Protein AF-A0A068TSL0-F1 (afdb_monomer_lite)

InterPro domains:
  IPR000649 Initiation factor 2B-related [PF01008] (2-56)
  IPR037171 NagB/RpiA transferase-like [SSF100950] (2-98)
  IPR042529 Initiation factor 2B-like, C-terminal [G3DSA:3.40.50.10470] (1-109)
  IPR051855 Eukaryotic initiation factor 2B subunit beta [PTHR45859] (2-55)

pLDDT: mean 72.91, std 17.52, range [32.81, 92.0]

Structure (mmCIF, N/CA/C/O backbone):
data_AF-A0A068TSL0-F1
#
_entry.id   AF-A0A068TSL0-F1
#
loop_
_atom_site.group_PDB
_atom_site.id
_atom_site.type_symbol
_atom_site.label_atom_id
_atom_site.label_alt_id
_atom_site.label_comp_id
_atom_site.label_asym_id
_atom_site.label_entity_id
_atom_site.label_seq_id
_atom_site.pdbx_PDB_ins_code
_atom_site.Cartn_x
_atom_site.Cartn_y
_atom_site.Cartn_z
_atom_site.occupancy
_atom_site.B_iso_or_equiv
_atom_site.auth_seq_id
_atom_site.auth_comp_id
_atom_site.auth_asym_id
_atom_site.auth_atom_id
_atom_site.pdbx_PDB_model_num
ATOM 1 N N . MET A 1 1 ? -16.543 2.462 11.039 1.00 78.94 1 MET A N 1
ATOM 2 C CA . MET A 1 1 ? -15.758 3.582 10.470 1.00 78.94 1 MET A CA 1
ATOM 3 C C . MET A 1 1 ? -14.625 3.004 9.628 1.00 78.94 1 MET A C 1
ATOM 5 O O . MET A 1 1 ? -14.250 1.866 9.883 1.00 78.94 1 MET A O 1
ATOM 9 N N . LYS A 1 2 ? -14.141 3.703 8.598 1.00 87.50 2 LYS A N 1
ATOM 10 C CA . LYS A 1 2 ? -13.015 3.255 7.759 1.00 87.50 2 LYS A CA 1
ATOM 11 C C . LYS A 1 2 ? -12.137 4.465 7.450 1.00 87.50 2 LYS A C 1
ATO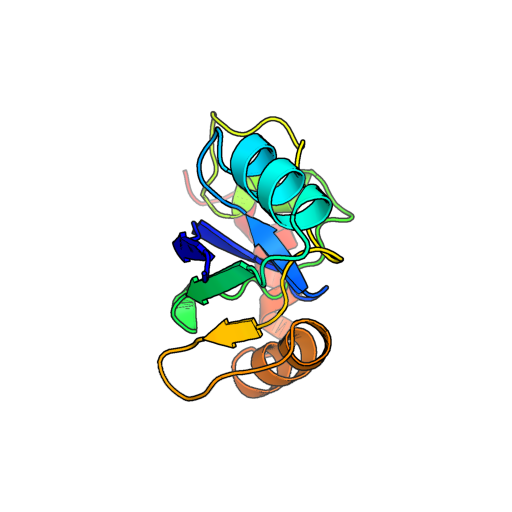M 13 O O . LYS A 1 2 ? -12.685 5.542 7.230 1.00 87.50 2 LYS A O 1
ATOM 18 N N . VAL A 1 3 ? -10.819 4.291 7.446 1.00 89.06 3 VAL A N 1
ATOM 19 C CA . VAL A 1 3 ? -9.865 5.354 7.096 1.00 89.06 3 VAL A CA 1
ATOM 20 C C . VAL A 1 3 ? -9.297 5.048 5.720 1.00 89.06 3 VAL A C 1
ATOM 22 O O . VAL A 1 3 ? -8.810 3.942 5.492 1.00 89.06 3 VAL A O 1
ATOM 25 N N . ILE A 1 4 ? -9.370 6.016 4.809 1.00 90.69 4 ILE A N 1
ATOM 26 C CA . ILE A 1 4 ? -8.829 5.899 3.454 1.00 90.69 4 ILE A CA 1
ATOM 27 C C . ILE A 1 4 ? -7.676 6.885 3.326 1.00 90.69 4 ILE A C 1
ATOM 29 O O . ILE A 1 4 ? -7.846 8.068 3.618 1.00 90.69 4 ILE A O 1
ATOM 33 N N . VAL A 1 5 ? -6.513 6.398 2.900 1.00 87.56 5 VAL A N 1
ATOM 34 C CA . VAL A 1 5 ? -5.296 7.205 2.781 1.00 87.56 5 VAL A CA 1
ATOM 35 C C . VAL A 1 5 ? -4.762 7.135 1.357 1.00 87.56 5 VAL A C 1
ATOM 37 O O . VAL A 1 5 ? -4.522 6.055 0.813 1.00 87.56 5 VAL A O 1
ATOM 40 N N . GLY A 1 6 ? -4.571 8.310 0.762 1.00 85.25 6 GLY A N 1
ATOM 41 C CA . GLY A 1 6 ? -3.844 8.474 -0.490 1.00 85.25 6 GLY A CA 1
ATOM 42 C C . GLY A 1 6 ? -2.346 8.538 -0.223 1.00 85.25 6 GLY A C 1
ATOM 43 O O . GLY A 1 6 ? -1.896 9.214 0.702 1.00 85.25 6 GLY A O 1
ATOM 44 N N . VAL A 1 7 ? -1.573 7.819 -1.029 1.00 83.44 7 VAL A N 1
ATOM 45 C CA . VAL A 1 7 ? -0.142 7.624 -0.778 1.00 83.44 7 VAL A CA 1
ATOM 46 C C . VAL A 1 7 ? 0.688 8.108 -1.956 1.00 83.44 7 VAL A C 1
ATOM 48 O O . VAL A 1 7 ? 0.202 8.236 -3.089 1.00 83.44 7 VAL A O 1
ATOM 51 N N . HIS A 1 8 ? 1.943 8.430 -1.671 1.00 80.44 8 HIS A N 1
ATOM 52 C CA . HIS A 1 8 ? 2.915 8.840 -2.671 1.00 80.44 8 HIS A CA 1
ATOM 53 C C . HIS A 1 8 ? 3.515 7.620 -3.370 1.00 80.44 8 HIS A C 1
ATOM 55 O O . HIS A 1 8 ? 3.565 7.590 -4.594 1.00 80.44 8 HIS A O 1
ATOM 61 N N . ALA A 1 9 ? 3.873 6.592 -2.598 1.00 80.19 9 ALA A N 1
ATOM 62 C CA . ALA A 1 9 ? 4.415 5.341 -3.115 1.00 80.19 9 ALA A CA 1
ATOM 63 C C . ALA A 1 9 ? 4.156 4.165 -2.162 1.00 80.19 9 ALA A C 1
ATOM 65 O O . ALA A 1 9 ? 3.999 4.359 -0.957 1.00 80.19 9 ALA A O 1
ATOM 66 N N . VAL A 1 10 ? 4.124 2.942 -2.693 1.00 83.50 10 VAL A N 1
ATOM 67 C CA . VAL A 1 10 ? 4.025 1.693 -1.916 1.00 83.50 10 VAL A CA 1
ATOM 68 C C . VAL A 1 10 ? 5.240 0.832 -2.239 1.00 83.50 10 VAL A C 1
ATOM 70 O O . VAL A 1 10 ? 5.472 0.517 -3.399 1.00 83.50 10 VAL A O 1
ATOM 73 N N . THR A 1 11 ? 6.027 0.449 -1.240 1.00 80.25 11 THR A N 1
ATOM 74 C CA . THR A 1 11 ? 7.250 -0.343 -1.424 1.00 80.25 11 THR A CA 1
ATOM 75 C C . THR A 1 11 ? 6.979 -1.844 -1.498 1.00 80.25 11 THR A C 1
ATOM 77 O O . THR A 1 11 ? 5.969 -2.344 -0.998 1.00 80.25 11 THR A O 1
ATOM 80 N N . ALA A 1 12 ? 7.933 -2.591 -2.063 1.00 78.62 12 ALA A N 1
ATOM 81 C CA . ALA A 1 12 ? 7.838 -4.041 -2.266 1.00 78.62 12 ALA A CA 1
ATOM 82 C C . ALA A 1 12 ? 7.595 -4.862 -0.992 1.00 78.62 12 ALA A C 1
ATOM 84 O O . ALA A 1 12 ? 6.968 -5.918 -1.026 1.00 78.62 12 ALA A O 1
ATOM 85 N N . ASN A 1 13 ? 8.023 -4.352 0.160 1.00 76.62 13 ASN A N 1
ATOM 86 C CA . ASN A 1 13 ? 7.770 -4.968 1.459 1.00 76.62 13 ASN A CA 1
ATOM 87 C C . ASN A 1 13 ? 6.342 -4.744 2.007 1.00 76.62 13 ASN A C 1
ATOM 89 O O . ASN A 1 13 ? 6.055 -5.170 3.131 1.00 76.62 13 ASN A O 1
ATOM 93 N N . GLY A 1 14 ? 5.476 -4.058 1.254 1.00 76.31 14 GLY A N 1
ATOM 94 C CA . GLY A 1 14 ? 4.147 -3.621 1.686 1.00 76.31 14 GLY A CA 1
ATOM 95 C C . GLY A 1 14 ? 4.163 -2.360 2.557 1.00 76.31 14 GLY A C 1
ATOM 96 O O . GLY A 1 14 ? 3.148 -2.022 3.161 1.00 76.31 14 GLY A O 1
ATOM 97 N N . GLY A 1 15 ? 5.313 -1.688 2.660 1.00 78.19 15 GLY A N 1
ATOM 98 C CA . GLY A 1 15 ? 5.446 -0.372 3.275 1.00 78.19 15 GLY A CA 1
ATOM 99 C C . GLY A 1 15 ? 4.822 0.713 2.403 1.00 78.19 15 GLY A C 1
ATOM 100 O O . GLY A 1 15 ? 4.601 0.532 1.206 1.00 78.19 15 GLY A O 1
ATOM 101 N N . VAL A 1 16 ? 4.503 1.847 3.014 1.00 78.69 16 VAL A N 1
ATOM 102 C CA . VAL A 1 16 ? 3.746 2.911 2.360 1.00 78.69 16 VAL A CA 1
ATOM 103 C C . VAL A 1 16 ? 4.368 4.254 2.695 1.00 78.69 16 VAL A C 1
ATOM 105 O O . VAL A 1 16 ? 4.611 4.557 3.859 1.00 78.69 16 VAL A O 1
ATOM 108 N N . ILE A 1 17 ? 4.587 5.062 1.665 1.00 78.12 17 ILE A N 1
ATOM 109 C CA . ILE A 1 17 ? 5.082 6.431 1.751 1.00 78.12 17 ILE A CA 1
ATOM 110 C C . ILE A 1 17 ? 3.875 7.350 1.599 1.00 78.12 17 ILE A C 1
ATOM 112 O O . ILE A 1 17 ? 3.271 7.431 0.530 1.00 78.12 17 ILE A O 1
ATOM 116 N N . ALA A 1 18 ? 3.508 8.025 2.680 1.00 78.06 18 ALA A N 1
ATOM 117 C CA . ALA A 1 18 ? 2.347 8.903 2.759 1.00 78.06 18 ALA A CA 1
ATOM 118 C C . ALA A 1 18 ? 2.788 10.362 2.983 1.00 78.06 18 ALA A C 1
ATOM 120 O O . ALA A 1 18 ? 3.925 10.594 3.397 1.00 78.06 18 ALA A O 1
ATOM 121 N N . PRO A 1 19 ? 1.926 11.358 2.711 1.00 76.38 19 PRO A N 1
ATOM 122 C CA . PRO A 1 19 ? 2.213 12.736 3.092 1.00 76.38 19 PRO A CA 1
ATOM 123 C C . PRO A 1 19 ? 2.390 12.873 4.611 1.00 76.38 19 PRO A C 1
ATOM 125 O O . PRO A 1 19 ? 1.856 12.088 5.401 1.00 76.38 19 PRO A O 1
ATOM 128 N N . VAL A 1 20 ? 3.132 13.906 5.014 1.00 75.88 20 VAL A N 1
ATOM 129 C CA . VAL A 1 20 ? 3.411 14.212 6.423 1.00 75.88 20 VAL A CA 1
ATOM 130 C C . VAL A 1 20 ? 2.105 14.320 7.221 1.00 75.88 20 VAL A C 1
ATOM 132 O O . VAL A 1 20 ? 1.132 14.917 6.765 1.00 75.88 20 VAL A O 1
ATOM 135 N N . GLY A 1 21 ? 2.090 13.739 8.423 1.00 77.75 21 GLY A N 1
ATOM 136 C CA . GLY A 1 21 ? 0.942 13.771 9.337 1.00 77.75 21 GLY A CA 1
ATOM 137 C C . GLY A 1 21 ? 0.017 12.552 9.263 1.00 77.75 21 GLY A C 1
ATOM 138 O O . GLY A 1 21 ? -0.782 12.358 10.180 1.00 77.75 21 GLY A O 1
ATOM 139 N N . MET A 1 22 ? 0.152 11.682 8.253 1.00 80.94 22 MET A N 1
ATOM 140 C CA . MET A 1 22 ? -0.633 10.434 8.181 1.00 80.94 22 MET A CA 1
ATOM 141 C C . MET A 1 22 ? -0.290 9.434 9.286 1.00 80.94 22 MET A C 1
ATOM 143 O O . MET A 1 22 ? -1.135 8.636 9.686 1.00 80.94 22 MET A O 1
ATOM 147 N N . ASP A 1 23 ? 0.905 9.548 9.850 1.00 79.19 23 ASP A N 1
ATOM 148 C CA . ASP A 1 23 ? 1.370 8.765 10.987 1.00 79.19 23 ASP A CA 1
ATOM 149 C C . ASP A 1 23 ? 0.442 8.866 12.205 1.00 79.19 23 ASP A C 1
ATOM 151 O O . ASP A 1 23 ? 0.111 7.865 12.844 1.00 79.19 23 ASP A O 1
ATOM 155 N N . MET A 1 24 ? -0.039 10.077 12.501 1.00 84.50 24 MET A N 1
ATOM 156 C CA . MET A 1 24 ? -0.961 10.308 13.616 1.00 84.50 24 MET A CA 1
ATOM 157 C C . MET A 1 24 ? -2.310 9.633 13.368 1.00 84.50 24 MET A C 1
ATOM 159 O O . MET A 1 24 ? -2.894 9.053 14.283 1.00 84.50 24 MET A O 1
ATOM 163 N N . VAL A 1 25 ? -2.784 9.669 12.121 1.00 85.69 25 VAL A N 1
ATOM 164 C CA . VAL A 1 25 ? -4.043 9.039 11.713 1.00 85.69 25 VAL A CA 1
ATOM 165 C C . VAL A 1 25 ? -3.930 7.518 11.795 1.00 85.69 25 VAL A C 1
ATOM 167 O O . VAL A 1 25 ? -4.843 6.868 12.298 1.00 85.69 25 VAL A O 1
ATOM 170 N N . ALA A 1 26 ? -2.804 6.946 11.362 1.00 81.62 26 ALA A N 1
ATOM 171 C CA . ALA A 1 26 ? -2.559 5.509 11.417 1.00 81.62 26 ALA A CA 1
ATOM 172 C C . ALA A 1 26 ? -2.486 4.992 12.864 1.00 81.62 26 ALA A C 1
ATOM 174 O O . ALA A 1 26 ? -3.114 3.983 13.186 1.00 81.62 26 ALA A O 1
ATOM 175 N N . LEU A 1 27 ? -1.793 5.708 13.757 1.00 85.19 27 LEU A N 1
ATOM 176 C CA . LEU A 1 27 ? -1.738 5.367 15.184 1.00 85.19 27 LEU A CA 1
ATOM 177 C C . LEU A 1 27 ? -3.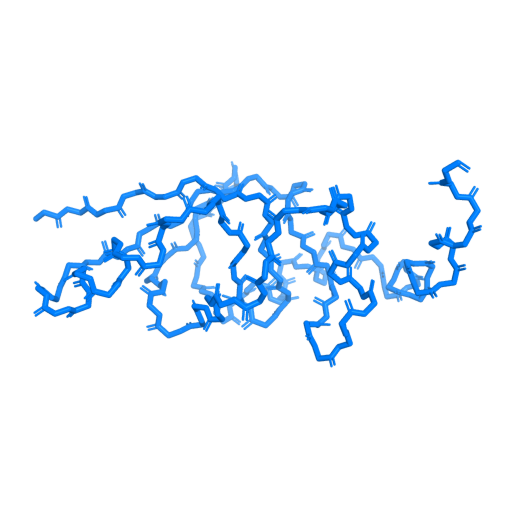098 5.512 15.869 1.00 85.19 27 LEU A C 1
ATOM 179 O O . LEU A 1 27 ? -3.470 4.672 16.688 1.00 85.19 27 LEU A O 1
ATOM 183 N N . ALA A 1 28 ? -3.859 6.556 15.538 1.00 88.19 28 ALA A N 1
ATOM 184 C CA . ALA A 1 28 ? -5.219 6.704 16.039 1.00 88.19 28 ALA A CA 1
ATOM 185 C C . ALA A 1 28 ? -6.096 5.537 15.561 1.00 88.19 28 ALA A C 1
ATOM 187 O O . ALA A 1 28 ? -6.725 4.865 16.375 1.00 88.19 28 ALA A O 1
ATOM 188 N N . ALA A 1 29 ? -6.074 5.229 14.263 1.00 88.44 29 ALA A N 1
ATOM 189 C CA . ALA A 1 29 ? -6.830 4.122 13.689 1.00 88.44 29 ALA A CA 1
ATOM 190 C C . ALA A 1 29 ? -6.463 2.773 14.327 1.00 88.44 29 ALA A C 1
ATOM 192 O O . ALA A 1 29 ? -7.362 1.988 14.622 1.00 88.44 29 ALA A O 1
ATOM 193 N N . GLN A 1 30 ? -5.178 2.543 14.629 1.00 86.25 30 GLN A N 1
ATOM 194 C CA . GLN A 1 30 ? -4.723 1.365 15.370 1.00 86.25 30 GLN A CA 1
ATOM 195 C C . GLN A 1 30 ? -5.381 1.272 16.748 1.00 86.25 30 GLN A C 1
ATOM 197 O O . GLN A 1 30 ? -5.935 0.230 17.092 1.00 86.25 30 GLN A O 1
ATOM 202 N N . LYS A 1 31 ? -5.343 2.358 1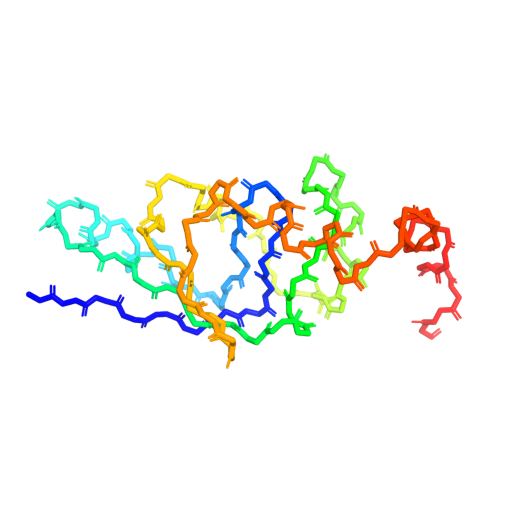7.530 1.00 90.56 31 LYS A N 1
ATOM 203 C CA . LYS A 1 31 ? -5.925 2.395 18.881 1.00 90.56 31 LYS A CA 1
ATOM 204 C C . LYS A 1 31 ? -7.431 2.150 18.874 1.00 90.56 31 LYS A C 1
ATOM 206 O O . LYS A 1 31 ? -7.948 1.532 19.796 1.00 90.56 31 LYS A O 1
ATOM 211 N N . PHE A 1 32 ? -8.121 2.605 17.832 1.00 90.81 32 PHE A N 1
ATOM 212 C CA . PHE A 1 32 ? -9.564 2.422 17.670 1.00 90.81 32 PHE A CA 1
ATOM 213 C C . PHE A 1 32 ? -9.945 1.165 16.869 1.00 90.81 32 PHE A C 1
ATOM 215 O O . PHE A 1 32 ? -11.118 0.999 16.539 1.00 90.81 32 PHE A O 1
ATOM 222 N N . ALA A 1 33 ? -8.983 0.289 16.542 1.00 89.00 33 ALA A N 1
ATOM 223 C CA . ALA A 1 33 ? -9.183 -0.913 15.723 1.00 89.00 33 ALA A CA 1
ATOM 224 C C . ALA A 1 33 ? -9.935 -0.642 14.400 1.00 89.00 33 ALA A C 1
ATOM 226 O O . ALA A 1 33 ? -10.712 -1.466 13.911 1.00 89.00 33 ALA A O 1
ATOM 227 N N . VAL A 1 34 ? -9.715 0.536 13.812 1.00 91.06 34 VAL A N 1
ATOM 228 C CA . VAL A 1 34 ? -10.327 0.940 12.546 1.00 91.06 34 VAL A CA 1
ATOM 229 C C . VAL A 1 34 ? -9.424 0.495 11.395 1.00 91.06 34 VAL A C 1
ATOM 231 O O . VAL A 1 34 ? -8.240 0.834 11.389 1.00 91.06 34 VAL A O 1
ATOM 234 N N . PRO A 1 35 ? -9.953 -0.221 10.386 1.00 89.69 35 PRO A N 1
ATOM 235 C CA . PRO A 1 35 ? -9.147 -0.644 9.251 1.00 89.69 35 PRO A CA 1
ATOM 236 C C . PRO A 1 35 ? -8.700 0.563 8.420 1.00 89.69 35 PRO A C 1
ATOM 238 O O . PRO A 1 35 ? -9.519 1.403 8.021 1.00 89.69 35 PRO A O 1
ATOM 241 N N . VAL A 1 36 ? -7.398 0.609 8.133 1.00 88.19 36 VAL A N 1
ATOM 242 C CA . VAL A 1 36 ? -6.780 1.597 7.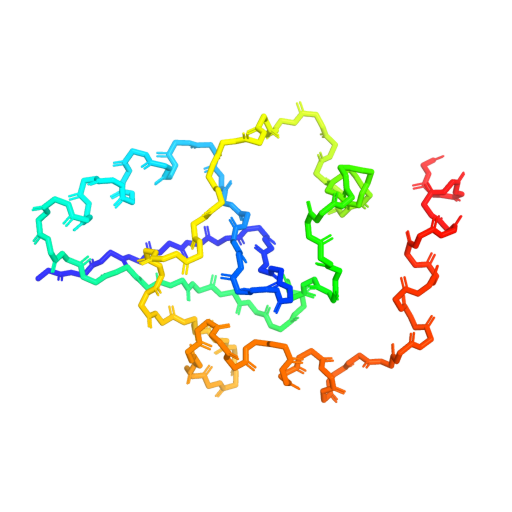245 1.00 88.19 36 VAL A CA 1
ATOM 243 C C . VAL A 1 36 ? -6.640 0.991 5.855 1.00 88.19 36 VAL A C 1
ATOM 245 O O . VAL A 1 36 ? -6.018 -0.059 5.668 1.00 88.19 36 VAL A O 1
ATOM 248 N N . VAL A 1 37 ? -7.229 1.668 4.877 1.00 91.31 37 VAL A N 1
ATOM 249 C CA . VAL A 1 37 ? -7.201 1.295 3.466 1.00 91.31 37 VAL A CA 1
ATOM 250 C C . VAL A 1 37 ? -6.349 2.304 2.712 1.00 91.31 37 VAL A C 1
ATOM 252 O O . VAL A 1 37 ? -6.552 3.512 2.817 1.00 91.31 37 VAL A O 1
ATOM 255 N N . VAL A 1 38 ? -5.396 1.801 1.941 1.00 89.62 38 VAL A N 1
ATOM 256 C CA . VAL A 1 38 ? -4.489 2.606 1.127 1.00 89.62 38 VAL A CA 1
ATOM 257 C C . VAL A 1 38 ? -4.939 2.560 -0.320 1.00 89.62 38 VAL A C 1
ATOM 259 O O . VAL A 1 38 ? -5.236 1.487 -0.835 1.00 89.62 38 VAL A O 1
ATOM 262 N N . VAL A 1 39 ? -4.964 3.714 -0.981 1.00 89.81 39 VAL A N 1
ATOM 263 C CA . VAL A 1 39 ? -5.295 3.819 -2.405 1.00 89.81 39 VAL A CA 1
ATOM 264 C C . VAL A 1 39 ? -4.076 4.330 -3.162 1.00 89.81 39 VAL A C 1
ATOM 266 O O . VAL A 1 39 ? -3.586 5.433 -2.900 1.00 89.81 39 VAL A O 1
ATOM 269 N N . ALA A 1 40 ? -3.582 3.527 -4.101 1.00 88.25 40 ALA A N 1
ATOM 270 C CA . ALA A 1 40 ? -2.461 3.879 -4.965 1.00 88.25 40 ALA A CA 1
ATOM 271 C C . ALA A 1 40 ? -2.632 3.211 -6.331 1.00 88.25 40 ALA A C 1
ATOM 273 O O . ALA A 1 40 ? -2.990 2.044 -6.395 1.00 88.25 40 ALA A O 1
ATOM 274 N N . GLY A 1 41 ? -2.342 3.920 -7.422 1.00 87.38 41 GLY A N 1
ATOM 275 C CA . GLY A 1 41 ? -2.265 3.277 -8.737 1.00 87.38 41 GLY A CA 1
ATOM 276 C C . GLY A 1 41 ? -1.014 2.405 -8.862 1.00 87.38 41 GLY A C 1
ATOM 277 O O . GLY A 1 41 ? -0.029 2.632 -8.155 1.00 87.38 41 GLY A O 1
ATOM 278 N N . ILE A 1 42 ? -1.015 1.456 -9.800 1.00 87.38 42 ILE A N 1
ATOM 279 C CA . ILE A 1 42 ? 0.144 0.588 -10.076 1.00 87.38 42 ILE A CA 1
ATOM 280 C C . ILE A 1 42 ? 1.444 1.353 -10.369 1.00 87.38 42 ILE A C 1
ATOM 282 O O . ILE A 1 42 ? 2.521 0.897 -10.004 1.00 87.38 42 ILE A O 1
ATOM 286 N N . HIS A 1 43 ? 1.351 2.557 -10.937 1.00 85.44 43 HIS A N 1
ATOM 287 C CA . HIS A 1 43 ? 2.496 3.428 -11.227 1.00 85.44 43 HIS A CA 1
ATOM 288 C C . HIS A 1 43 ? 3.181 4.004 -9.971 1.00 85.44 43 HIS A C 1
ATOM 290 O O . HIS A 1 43 ? 4.255 4.589 -10.074 1.00 85.44 43 HIS A O 1
ATOM 296 N N . LYS A 1 44 ? 2.559 3.871 -8.790 1.00 83.88 44 LYS A N 1
ATOM 297 C CA . LYS A 1 44 ? 3.123 4.261 -7.486 1.00 83.88 44 LYS A CA 1
ATOM 298 C C . LYS A 1 44 ? 3.732 3.079 -6.726 1.00 83.88 44 LYS A C 1
ATOM 300 O O . LYS A 1 44 ? 4.158 3.249 -5.583 1.00 83.88 44 LYS A O 1
ATOM 305 N N . LEU A 1 45 ? 3.741 1.878 -7.308 1.00 82.88 45 LEU A N 1
ATOM 306 C CA . LEU A 1 45 ? 4.408 0.725 -6.713 1.00 82.88 45 LEU A CA 1
ATOM 307 C C . LEU A 1 45 ? 5.917 0.851 -6.939 1.00 82.88 45 LEU A C 1
ATOM 309 O O . LEU A 1 45 ? 6.391 0.897 -8.068 1.00 82.88 45 LEU A O 1
ATOM 313 N N . CYS A 1 46 ? 6.681 0.906 -5.856 1.00 76.94 46 CYS A N 1
ATOM 314 C CA . CYS A 1 46 ? 8.131 0.949 -5.901 1.00 76.94 46 CYS A CA 1
ATOM 315 C C . CYS A 1 46 ? 8.689 -0.473 -5.751 1.00 76.94 46 CYS A C 1
ATOM 317 O O . CYS A 1 46 ? 8.483 -1.087 -4.697 1.00 76.94 46 CYS A O 1
ATOM 319 N N . PRO A 1 47 ? 9.451 -0.982 -6.742 1.00 76.12 47 PRO A N 1
ATOM 320 C CA . PRO A 1 47 ? 10.034 -2.322 -6.681 1.00 76.12 47 PRO A CA 1
ATOM 321 C C . PRO A 1 47 ? 11.122 -2.484 -5.619 1.00 76.12 47 PRO A C 1
ATOM 323 O O . PRO A 1 47 ? 11.589 -3.588 -5.351 1.00 76.12 47 PRO A O 1
ATOM 326 N N . LEU A 1 48 ? 11.548 -1.380 -5.019 1.00 74.38 48 LEU A N 1
ATOM 327 C CA . LEU A 1 48 ? 12.718 -1.347 -4.172 1.00 74.38 48 LEU A CA 1
ATOM 328 C C . LEU A 1 48 ? 12.349 -1.503 -2.699 1.00 74.38 48 LEU A C 1
ATOM 330 O O . LEU A 1 48 ? 11.325 -1.000 -2.225 1.00 74.38 48 LEU A O 1
ATOM 334 N N . TYR A 1 49 ? 13.227 -2.186 -1.968 1.00 68.00 49 TYR A N 1
ATOM 335 C CA . TYR A 1 49 ? 13.116 -2.312 -0.525 1.00 68.00 49 TYR A CA 1
ATOM 336 C C . TYR A 1 49 ? 13.658 -1.053 0.166 1.00 68.00 49 TYR A C 1
ATOM 338 O O . TYR A 1 49 ? 14.716 -0.545 -0.207 1.00 68.00 49 TYR A O 1
ATOM 346 N N . PRO A 1 50 ? 12.976 -0.567 1.213 1.00 59.25 50 PRO A N 1
ATOM 347 C CA . PRO A 1 50 ? 13.379 0.628 1.959 1.00 59.25 50 PRO A CA 1
ATOM 348 C C . PRO A 1 50 ? 14.568 0.401 2.915 1.00 59.25 50 PRO A C 1
ATOM 350 O O . PRO A 1 50 ? 14.849 1.255 3.749 1.00 59.25 50 PRO A O 1
ATOM 353 N N . GLU A 1 51 ? 15.260 -0.737 2.822 1.00 58.78 51 GLU A N 1
ATOM 354 C CA . GLU A 1 51 ? 16.460 -1.047 3.617 1.00 58.78 51 GLU A CA 1
ATOM 355 C C . GLU A 1 51 ? 17.654 -0.164 3.226 1.00 58.78 51 GLU A C 1
ATOM 357 O O . GLU A 1 51 ? 18.520 0.102 4.056 1.00 58.78 51 GLU A O 1
ATOM 362 N N . ASN A 1 52 ? 17.653 0.369 1.998 1.00 54.88 52 ASN A N 1
ATOM 363 C CA . ASN A 1 52 ? 18.632 1.351 1.548 1.00 54.88 52 ASN A CA 1
ATOM 364 C C . ASN A 1 52 ? 18.033 2.771 1.577 1.00 54.88 52 ASN A C 1
ATOM 366 O O . ASN A 1 52 ? 17.127 3.069 0.792 1.00 54.88 52 ASN A O 1
ATOM 370 N N . PRO A 1 53 ? 18.553 3.688 2.417 1.00 54.38 53 PRO A N 1
ATOM 371 C CA . PRO A 1 53 ? 18.021 5.049 2.552 1.00 54.38 53 PRO A CA 1
ATOM 372 C C . PRO A 1 53 ? 18.184 5.898 1.281 1.00 54.38 53 PRO A C 1
ATOM 374 O O . PRO A 1 53 ? 17.386 6.801 1.034 1.00 54.38 53 PRO A O 1
ATOM 377 N N . GLU A 1 54 ? 19.172 5.584 0.441 1.00 52.19 54 GLU A N 1
ATOM 378 C CA . GLU A 1 54 ? 19.401 6.229 -0.861 1.00 52.19 54 GLU A CA 1
ATOM 379 C C . GLU A 1 54 ? 18.216 6.035 -1.819 1.00 52.19 54 GLU A C 1
ATOM 381 O O . GLU A 1 54 ? 17.844 6.934 -2.568 1.00 52.19 54 GLU A O 1
ATOM 386 N N . VAL A 1 55 ? 17.534 4.895 -1.734 1.00 55.44 55 VAL A N 1
ATOM 387 C CA . VAL A 1 55 ? 16.440 4.553 -2.645 1.00 55.44 55 VAL A CA 1
ATOM 388 C C . VAL A 1 55 ? 15.181 5.388 -2.389 1.00 55.44 55 VAL A C 1
ATOM 390 O O . VAL A 1 55 ? 14.440 5.729 -3.311 1.00 55.44 55 VAL A O 1
ATOM 393 N N . ILE A 1 56 ? 14.974 5.783 -1.134 1.00 55.19 56 ILE A N 1
ATOM 394 C CA . ILE A 1 56 ? 13.873 6.659 -0.726 1.00 55.19 56 ILE A CA 1
ATOM 395 C C . ILE A 1 56 ? 14.117 8.092 -1.225 1.00 55.19 56 ILE A C 1
ATOM 397 O O . ILE A 1 56 ? 13.164 8.799 -1.548 1.00 55.19 56 ILE A O 1
ATOM 401 N N . ARG A 1 57 ? 15.387 8.504 -1.373 1.00 47.94 57 ARG A N 1
ATOM 402 C CA . ARG A 1 57 ? 15.767 9.794 -1.976 1.00 47.94 57 ARG A CA 1
ATOM 403 C C . ARG A 1 57 ? 15.558 9.792 -3.495 1.00 47.94 57 ARG A C 1
ATOM 405 O O . ARG A 1 57 ? 15.082 10.789 -4.031 1.00 47.94 57 ARG A O 1
ATOM 412 N N . THR A 1 58 ? 15.863 8.681 -4.170 1.00 49.12 58 THR A N 1
ATOM 413 C CA . THR A 1 58 ? 15.775 8.538 -5.638 1.00 49.12 58 THR A CA 1
ATOM 414 C C . THR A 1 58 ? 14.347 8.487 -6.177 1.00 49.12 58 THR A C 1
ATOM 416 O O . THR A 1 58 ? 14.107 8.915 -7.303 1.00 49.12 58 THR A O 1
ATOM 419 N N . ALA A 1 59 ? 13.366 8.029 -5.394 1.00 51.66 59 ALA A N 1
ATOM 420 C CA . ALA A 1 59 ? 11.958 7.963 -5.808 1.00 51.66 59 ALA A CA 1
ATOM 421 C C . ALA A 1 59 ? 11.277 9.345 -6.008 1.00 51.66 59 ALA A C 1
ATOM 423 O O . ALA A 1 59 ? 10.055 9.446 -5.954 1.00 51.66 59 ALA A O 1
ATOM 424 N N . GLY A 1 60 ? 12.040 10.428 -6.208 1.00 44.47 60 GLY A N 1
ATOM 425 C CA . GLY A 1 60 ? 11.522 11.789 -6.370 1.00 44.47 60 GLY A CA 1
ATOM 426 C C . GLY A 1 60 ? 11.037 12.429 -5.066 1.00 44.47 60 GLY A C 1
ATOM 427 O O . GLY A 1 60 ? 10.530 13.547 -5.084 1.00 44.47 60 GLY A O 1
ATOM 428 N N . VAL A 1 61 ? 11.237 11.775 -3.917 1.00 49.34 61 VAL A N 1
ATOM 429 C CA . VAL A 1 61 ? 10.902 12.307 -2.584 1.00 49.34 61 VAL A CA 1
ATOM 430 C C . VAL A 1 61 ? 12.070 13.160 -2.065 1.00 49.34 61 VAL A C 1
ATOM 432 O O . VAL A 1 61 ? 12.595 12.994 -0.964 1.00 49.34 61 VAL A O 1
ATOM 435 N N . GLY A 1 62 ? 12.533 14.082 -2.907 1.00 37.09 62 GLY A N 1
ATOM 436 C CA . GLY A 1 62 ? 13.551 15.058 -2.557 1.00 37.09 62 GLY A CA 1
ATOM 437 C C . GLY A 1 62 ? 12.972 16.114 -1.615 1.00 37.09 62 GLY A C 1
ATOM 438 O O . GLY A 1 62 ? 12.129 16.905 -2.020 1.00 37.09 62 GLY A O 1
ATOM 439 N N . LYS A 1 63 ? 13.487 16.149 -0.380 1.00 37.34 63 LYS A N 1
ATOM 440 C CA . LYS A 1 63 ? 13.409 17.216 0.649 1.00 37.34 63 LYS A CA 1
ATOM 441 C C . LYS A 1 63 ? 12.400 17.125 1.796 1.00 37.34 63 LYS A C 1
ATOM 443 O O . LYS A 1 63 ? 12.670 17.780 2.798 1.00 37.34 63 LYS A O 1
ATOM 448 N N . VAL A 1 64 ? 11.317 16.349 1.768 1.00 39.66 64 VAL A N 1
ATOM 449 C CA . VAL A 1 64 ? 10.333 16.426 2.877 1.00 39.66 64 VAL A CA 1
ATOM 450 C C . VAL A 1 64 ? 9.691 15.085 3.199 1.00 39.66 64 VAL A C 1
ATOM 452 O O . VAL A 1 64 ? 8.513 14.915 2.946 1.00 39.66 64 VAL A O 1
ATOM 455 N N . LEU A 1 65 ? 10.436 14.144 3.778 1.00 41.16 65 LEU A N 1
ATOM 456 C CA . LEU A 1 65 ? 9.879 13.115 4.668 1.00 41.16 65 LEU A CA 1
ATOM 457 C C . LEU A 1 65 ? 11.041 12.463 5.421 1.00 41.16 65 LEU A C 1
ATOM 459 O O . LEU A 1 65 ? 11.715 11.560 4.929 1.00 41.16 65 LEU A O 1
ATOM 463 N N . ARG A 1 66 ? 11.295 12.954 6.640 1.00 39.00 66 ARG A N 1
ATOM 464 C CA . ARG A 1 66 ? 11.978 12.149 7.656 1.00 39.00 66 ARG A CA 1
ATOM 465 C C . ARG A 1 66 ? 11.254 10.809 7.707 1.00 39.00 66 ARG A C 1
ATOM 467 O O . ARG A 1 66 ? 10.038 10.788 7.859 1.00 39.00 66 ARG A O 1
ATOM 474 N N . LEU A 1 67 ? 12.030 9.740 7.595 1.00 39.59 67 LEU A N 1
ATOM 475 C CA . LEU A 1 67 ? 11.647 8.351 7.802 1.00 39.59 67 LEU A CA 1
ATOM 476 C C . LEU A 1 67 ? 11.052 8.179 9.203 1.00 39.59 67 LEU A C 1
ATOM 478 O O . LEU A 1 67 ? 11.737 7.803 10.145 1.00 39.59 67 LEU A O 1
ATOM 482 N N . HIS A 1 68 ? 9.789 8.525 9.364 1.00 41.84 68 HIS A N 1
ATOM 483 C CA . HIS A 1 68 ? 8.922 8.012 10.404 1.00 41.84 68 HIS A CA 1
ATOM 484 C C . HIS A 1 68 ? 7.668 7.580 9.665 1.00 41.84 68 HIS A C 1
ATOM 486 O O . HIS A 1 68 ? 7.166 8.307 8.813 1.00 41.84 68 HIS A O 1
ATOM 492 N N . GLY A 1 69 ? 7.289 6.326 9.883 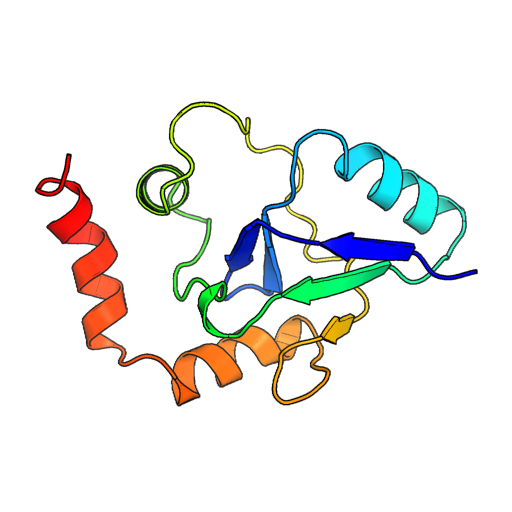1.00 48.75 69 GLY A N 1
ATOM 493 C CA . GLY A 1 69 ? 6.139 5.737 9.222 1.00 48.75 69 GLY A CA 1
ATOM 494 C C . GLY A 1 69 ? 6.437 4.545 8.325 1.00 48.75 69 GLY A C 1
ATOM 495 O O . GLY A 1 69 ? 5.972 4.460 7.193 1.00 48.75 69 GLY A O 1
ATOM 496 N N . PHE A 1 70 ? 7.189 3.571 8.831 1.00 52.38 70 PHE A N 1
ATOM 497 C CA . PHE A 1 70 ? 7.268 2.253 8.207 1.00 52.38 70 PHE A CA 1
ATOM 498 C C . PHE A 1 70 ? 5.997 1.453 8.535 1.00 52.38 70 PHE A C 1
ATOM 500 O O . PHE A 1 70 ? 5.992 0.535 9.354 1.00 52.38 70 PHE A O 1
ATOM 507 N N . TRP A 1 71 ? 4.873 1.840 7.932 1.00 58.75 71 TRP A N 1
ATOM 508 C CA . TRP A 1 71 ? 3.540 1.313 8.243 1.00 58.75 71 TRP A CA 1
ATOM 509 C C . TRP A 1 71 ? 3.273 -0.056 7.603 1.00 58.75 71 TRP A C 1
ATOM 511 O O . TRP A 1 71 ? 2.270 -0.239 6.923 1.00 58.75 71 TRP A O 1
ATOM 521 N N . LYS A 1 72 ? 4.138 -1.055 7.810 1.00 59.56 72 LYS A N 1
ATOM 522 C CA . LYS A 1 72 ? 3.870 -2.408 7.283 1.00 59.56 72 LYS A CA 1
ATOM 523 C C . LYS A 1 72 ? 2.666 -3.062 7.970 1.00 59.56 72 LYS A C 1
ATOM 525 O O . LYS A 1 72 ? 1.929 -3.818 7.349 1.00 59.56 72 LYS A O 1
ATOM 530 N N . GLN A 1 73 ? 2.480 -2.794 9.262 1.00 64.25 73 GLN A N 1
ATOM 531 C CA . GLN A 1 73 ? 1.536 -3.544 10.099 1.00 64.25 73 GLN A CA 1
ATOM 532 C C . GLN A 1 73 ? 0.164 -2.882 10.259 1.00 64.25 73 GLN A C 1
ATOM 534 O O . GLN A 1 73 ? -0.730 -3.485 10.842 1.00 64.25 73 GLN A O 1
ATOM 539 N N . LEU A 1 74 ? -0.014 -1.658 9.755 1.00 73.25 74 LEU A N 1
ATOM 540 C CA . LEU A 1 74 ? -1.251 -0.895 9.954 1.00 73.25 74 LEU A CA 1
ATOM 541 C C . LEU A 1 74 ? -2.134 -0.801 8.721 1.00 73.25 74 LEU A C 1
ATOM 543 O O . LEU A 1 74 ? -3.330 -0.541 8.835 1.00 73.25 74 LEU A O 1
ATOM 547 N N . VAL A 1 75 ? -1.577 -1.092 7.550 1.00 80.69 75 VAL A N 1
ATOM 548 C CA . VAL A 1 75 ? -2.352 -1.159 6.319 1.00 80.69 75 VAL A CA 1
ATOM 549 C C . VAL A 1 75 ? -3.098 -2.484 6.276 1.00 80.69 75 VAL A C 1
ATOM 551 O O . VAL A 1 75 ? -2.504 -3.558 6.305 1.00 80.69 75 VAL A O 1
ATOM 554 N N . SER A 1 76 ? -4.421 -2.408 6.187 1.00 87.62 76 SER A N 1
ATOM 555 C CA . SER A 1 76 ? -5.279 -3.589 6.075 1.00 87.62 76 SER A CA 1
ATOM 556 C C . SER A 1 76 ? -5.442 -4.032 4.619 1.00 87.62 76 SER A C 1
ATOM 558 O O . SER A 1 76 ? -5.488 -5.226 4.326 1.00 87.62 76 SER A O 1
ATOM 560 N N . LEU A 1 77 ? -5.528 -3.068 3.697 1.00 90.00 77 LEU A N 1
ATOM 561 C CA . LEU A 1 77 ? -5.789 -3.308 2.280 1.00 90.00 77 LEU A CA 1
ATOM 562 C C . LEU A 1 77 ? -5.144 -2.218 1.422 1.00 90.00 77 LEU A C 1
ATOM 564 O O . LEU A 1 77 ? -5.247 -1.038 1.752 1.00 90.00 77 LEU A O 1
ATOM 568 N N . VAL A 1 78 ? -4.538 -2.619 0.306 1.00 88.69 78 VAL A N 1
ATOM 569 C CA . VAL A 1 78 ? -4.076 -1.719 -0.754 1.00 88.69 78 VAL A CA 1
ATOM 570 C C . VAL A 1 78 ? -5.020 -1.868 -1.939 1.00 88.69 78 VAL A C 1
ATOM 572 O O . VAL A 1 78 ? -5.195 -2.966 -2.456 1.00 88.69 78 VAL A O 1
ATOM 575 N N . ILE A 1 79 ? -5.649 -0.781 -2.360 1.00 92.00 79 ILE A N 1
ATOM 576 C CA . ILE A 1 79 ? -6.503 -0.729 -3.542 1.00 92.00 79 ILE A CA 1
ATOM 577 C C . ILE A 1 79 ? -5.684 -0.133 -4.676 1.00 92.00 79 ILE A C 1
ATOM 579 O O . ILE A 1 79 ? -5.248 1.018 -4.580 1.00 92.00 79 ILE A O 1
ATOM 583 N N . THR A 1 80 ? -5.503 -0.922 -5.732 1.00 89.44 80 THR A N 1
ATOM 584 C CA . THR A 1 80 ? -4.984 -0.452 -7.014 1.00 89.44 80 THR A CA 1
ATOM 585 C C . THR A 1 80 ? -6.105 -0.286 -8.029 1.00 89.44 80 THR A C 1
ATOM 587 O O . THR A 1 80 ? -7.248 -0.679 -7.791 1.00 89.44 80 THR A O 1
ATOM 590 N N . ASP A 1 81 ? -5.773 0.310 -9.171 1.00 88.88 81 ASP A N 1
ATOM 591 C CA . ASP A 1 81 ? -6.647 0.469 -10.337 1.00 88.88 81 ASP A CA 1
ATOM 592 C C . ASP A 1 81 ? -7.161 -0.865 -10.904 1.00 88.88 81 ASP A C 1
ATOM 594 O O . ASP A 1 81 ? -8.154 -0.884 -11.626 1.00 88.88 81 ASP A O 1
ATOM 598 N N . ILE A 1 82 ? -6.532 -1.983 -10.532 1.00 85.81 82 ILE A N 1
ATOM 599 C CA . ILE A 1 82 ? -6.905 -3.318 -10.994 1.00 85.81 82 ILE A CA 1
ATOM 600 C C . ILE A 1 82 ? -7.760 -4.019 -9.936 1.00 85.81 82 ILE A C 1
ATOM 602 O O . ILE A 1 82 ? -8.892 -4.421 -10.209 1.00 85.81 82 ILE A O 1
ATOM 606 N N . ARG A 1 83 ? -7.214 -4.218 -8.726 1.00 86.81 83 ARG A N 1
ATOM 607 C CA . ARG A 1 83 ? -7.857 -4.971 -7.636 1.00 86.81 83 ARG A CA 1
ATOM 608 C C . ARG A 1 83 ? -7.356 -4.523 -6.259 1.00 86.81 83 ARG A C 1
ATOM 610 O O . ARG A 1 83 ? -6.328 -3.872 -6.103 1.00 86.81 83 ARG A O 1
ATOM 617 N N . GLY A 1 84 ? -8.102 -4.918 -5.229 1.00 89.88 84 GLY A N 1
ATOM 618 C CA . GLY A 1 84 ? -7.662 -4.821 -3.840 1.00 89.88 84 GLY A CA 1
ATOM 619 C C . GLY A 1 84 ? -6.738 -5.979 -3.468 1.00 89.88 84 GLY A C 1
ATOM 620 O O . GLY A 1 84 ? -7.103 -7.145 -3.625 1.00 89.88 84 GLY A O 1
ATOM 621 N N . HIS A 1 85 ? -5.565 -5.666 -2.928 1.00 89.75 85 HIS A N 1
ATOM 622 C CA . HIS A 1 85 ? -4.541 -6.627 -2.544 1.00 89.75 85 HIS A CA 1
ATOM 623 C C . HIS A 1 85 ? -4.115 -6.448 -1.087 1.00 89.75 85 HIS A C 1
ATOM 625 O O . HIS A 1 85 ? -4.081 -5.341 -0.546 1.00 89.75 85 HIS A O 1
ATOM 631 N N . LYS A 1 86 ? -3.760 -7.560 -0.432 1.00 87.31 86 LYS A N 1
ATOM 632 C CA . LYS A 1 86 ? -3.101 -7.496 0.877 1.00 87.31 86 LYS A CA 1
ATOM 633 C C . LYS A 1 86 ? -1.699 -6.892 0.710 1.00 87.31 86 LYS A C 1
ATOM 635 O O . LYS A 1 86 ? -1.056 -7.184 -0.298 1.00 87.31 86 LYS A O 1
ATOM 640 N N . PRO A 1 87 ? -1.174 -6.152 1.702 1.00 84.44 87 PRO A N 1
ATOM 641 C CA . PRO A 1 87 ? 0.189 -5.613 1.644 1.00 84.44 87 PRO A CA 1
ATOM 642 C C . PRO A 1 87 ? 1.259 -6.679 1.370 1.00 84.44 87 PRO A C 1
ATOM 644 O O . PRO A 1 87 ? 2.216 -6.430 0.646 1.00 84.44 87 PRO A O 1
ATOM 647 N N . SER A 1 88 ? 1.067 -7.901 1.877 1.00 83.56 88 SER A N 1
ATOM 648 C CA . SER A 1 88 ? 1.962 -9.037 1.622 1.00 83.56 88 SER A CA 1
ATOM 649 C C . SER A 1 88 ? 1.941 -9.552 0.183 1.00 83.56 88 SER A C 1
ATOM 651 O O . SER A 1 88 ? 2.835 -10.297 -0.187 1.00 83.56 88 SER A O 1
ATOM 653 N N . TYR A 1 89 ? 0.946 -9.190 -0.628 1.00 87.12 89 TYR A N 1
ATOM 654 C CA . TYR A 1 89 ? 0.846 -9.589 -2.035 1.00 87.12 89 TYR A CA 1
ATOM 655 C C . TYR A 1 89 ? 1.515 -8.575 -2.977 1.00 87.12 89 TYR A C 1
ATOM 657 O O . TYR A 1 89 ? 1.722 -8.864 -4.153 1.00 87.12 89 TYR A O 1
ATOM 665 N N . VAL A 1 90 ? 1.886 -7.392 -2.471 1.00 85.31 90 VAL A N 1
ATOM 666 C CA . VAL A 1 90 ? 2.429 -6.292 -3.284 1.00 85.31 90 VAL A CA 1
ATOM 667 C C . VAL A 1 90 ? 3.720 -6.687 -4.006 1.00 85.31 90 VAL A C 1
ATOM 669 O O . VAL A 1 90 ? 3.883 -6.327 -5.167 1.00 85.31 90 VAL A O 1
ATOM 672 N N . TYR A 1 91 ? 4.593 -7.493 -3.390 1.00 84.69 91 TYR A N 1
ATOM 673 C CA . TYR A 1 91 ? 5.815 -7.976 -4.051 1.00 84.69 91 TYR A CA 1
ATOM 674 C C . TYR A 1 91 ? 5.515 -8.756 -5.341 1.0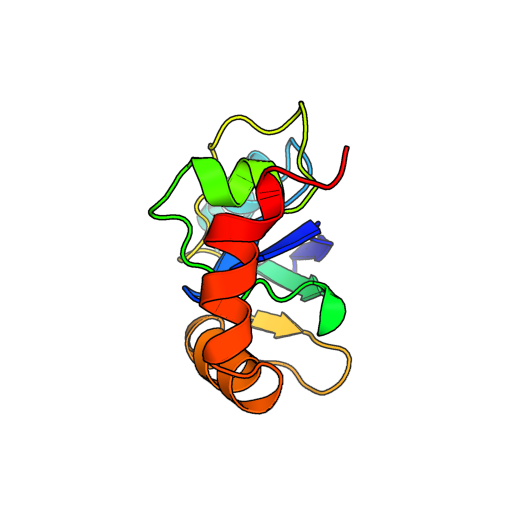0 84.69 91 TYR A C 1
ATOM 676 O O . TYR A 1 91 ? 6.259 -8.658 -6.312 1.00 84.69 91 TYR A O 1
ATOM 684 N N . ARG A 1 92 ? 4.417 -9.522 -5.360 1.00 86.62 92 ARG A N 1
ATOM 685 C CA . ARG A 1 92 ? 4.035 -10.336 -6.512 1.00 86.62 92 ARG A CA 1
ATOM 686 C C . ARG A 1 92 ? 3.482 -9.467 -7.630 1.00 86.62 92 ARG A C 1
ATOM 688 O O . ARG A 1 92 ? 3.863 -9.663 -8.771 1.00 86.62 92 ARG A O 1
ATOM 695 N N . LEU A 1 93 ? 2.683 -8.454 -7.286 1.00 86.25 93 LEU A N 1
ATOM 696 C CA . LEU A 1 93 ? 2.247 -7.443 -8.255 1.00 86.25 93 LEU A CA 1
ATOM 697 C C . LEU A 1 93 ? 3.448 -6.757 -8.896 1.00 86.25 93 LEU A C 1
ATOM 699 O O . LEU A 1 93 ? 3.519 -6.622 -10.107 1.00 86.25 93 LEU A O 1
ATOM 703 N N . ILE A 1 94 ? 4.420 -6.354 -8.086 1.00 85.06 94 ILE A N 1
ATOM 704 C CA . ILE A 1 94 ? 5.636 -5.731 -8.595 1.00 85.06 94 ILE A CA 1
ATOM 705 C C . ILE A 1 94 ? 6.385 -6.678 -9.537 1.00 85.06 94 ILE A C 1
ATOM 707 O O . ILE A 1 94 ? 6.852 -6.225 -10.572 1.00 85.06 94 ILE A O 1
ATOM 711 N N . ALA A 1 95 ? 6.483 -7.969 -9.217 1.00 85.12 95 ALA A N 1
ATOM 712 C CA . ALA A 1 95 ? 7.114 -8.952 -10.096 1.00 85.12 95 ALA A CA 1
ATOM 713 C C . ALA A 1 95 ? 6.348 -9.166 -11.417 1.00 85.12 95 ALA A C 1
ATOM 715 O O . ALA A 1 95 ? 6.974 -9.439 -12.436 1.00 85.12 95 ALA A O 1
ATOM 716 N N . ASP A 1 96 ? 5.019 -9.015 -11.410 1.00 87.88 96 ASP A N 1
ATOM 717 C CA . ASP A 1 96 ? 4.188 -9.124 -12.614 1.00 87.88 96 ASP A CA 1
ATOM 718 C C . ASP A 1 96 ? 4.342 -7.892 -13.537 1.00 87.88 96 ASP A C 1
ATOM 720 O O . ASP A 1 96 ? 4.246 -8.022 -14.756 1.00 87.88 96 ASP A O 1
ATOM 724 N N . TYR A 1 97 ? 4.587 -6.699 -12.971 1.00 83.81 97 TYR A N 1
ATOM 725 C CA . TYR A 1 97 ? 4.654 -5.430 -13.718 1.00 83.81 97 TYR A CA 1
ATOM 726 C C . TYR A 1 97 ? 6.070 -4.900 -13.984 1.00 83.81 97 TYR A C 1
ATOM 728 O O . TYR A 1 97 ? 6.255 -4.129 -14.925 1.00 83.81 97 TYR A O 1
ATOM 736 N N . TYR A 1 98 ? 7.065 -5.280 -13.183 1.00 83.31 98 TYR A N 1
ATOM 737 C CA . TYR A 1 98 ? 8.443 -4.807 -13.311 1.00 83.31 98 TYR A CA 1
ATOM 738 C C . TYR A 1 98 ? 9.412 -5.956 -13.578 1.00 83.31 98 TYR A C 1
ATOM 740 O O . TYR A 1 98 ? 9.400 -6.978 -12.890 1.00 83.31 98 TYR A O 1
ATOM 748 N N . SER A 1 99 ? 10.337 -5.738 -14.513 1.00 84.06 99 SER A N 1
ATOM 749 C CA . SER A 1 99 ? 11.446 -6.659 -14.750 1.00 84.06 99 SER A CA 1
ATOM 750 C C . SER A 1 99 ? 12.496 -6.545 -13.647 1.00 84.06 99 SER A C 1
ATOM 752 O O . SER A 1 99 ? 12.807 -5.454 -13.167 1.00 84.06 99 SER A O 1
ATOM 754 N N . SER A 1 100 ? 13.127 -7.665 -13.295 1.00 77.50 100 SER A N 1
ATOM 755 C CA . SER A 1 100 ? 14.226 -7.700 -12.320 1.00 77.50 100 SER A CA 1
ATOM 756 C C . SER A 1 100 ? 15.413 -6.815 -12.732 1.00 77.50 100 SER A C 1
ATOM 758 O O . SER A 1 100 ? 16.163 -6.343 -11.879 1.00 77.50 100 SER A O 1
ATOM 760 N N . GLN A 1 101 ? 15.584 -6.559 -14.036 1.00 74.00 101 GLN A N 1
ATOM 761 C CA . GLN A 1 101 ? 16.642 -5.684 -14.556 1.00 74.00 101 GLN A CA 1
ATOM 762 C C . GLN A 1 101 ? 16.418 -4.207 -14.193 1.00 74.00 101 GLN A C 1
ATOM 764 O O . GLN A 1 101 ? 17.384 -3.462 -14.012 1.00 74.00 101 GLN A O 1
ATOM 769 N N . ASP A 1 102 ? 15.164 -3.786 -14.019 1.00 72.94 102 ASP A N 1
ATOM 770 C CA . ASP A 1 102 ? 14.828 -2.391 -13.722 1.00 72.94 102 ASP A CA 1
ATOM 771 C C . ASP A 1 102 ? 15.092 -2.026 -12.254 1.00 72.94 102 ASP A C 1
ATOM 773 O O . ASP A 1 102 ? 15.236 -0.851 -11.915 1.00 72.94 102 ASP A O 1
ATOM 777 N N . TYR A 1 103 ? 15.251 -3.026 -11.380 1.00 69.88 103 TYR A N 1
ATOM 778 C CA . TYR A 1 103 ? 15.551 -2.807 -9.961 1.00 69.88 103 TYR A CA 1
ATOM 779 C C . TYR A 1 103 ? 16.982 -2.280 -9.798 1.00 69.88 103 TYR A C 1
ATOM 781 O O . TYR A 1 103 ? 17.253 -1.411 -8.973 1.00 69.88 103 TYR A O 1
ATOM 789 N N . VAL A 1 104 ? 17.901 -2.790 -10.624 1.00 61.47 104 VAL A N 1
ATOM 790 C CA . VAL A 1 104 ? 19.323 -2.421 -10.617 1.00 61.47 104 VAL A CA 1
ATOM 791 C C . VAL A 1 104 ? 19.539 -1.041 -11.240 1.00 61.47 104 VAL A C 1
ATOM 793 O O . VAL A 1 104 ? 20.374 -0.277 -10.755 1.00 61.47 104 VAL A O 1
ATOM 796 N N . ARG A 1 105 ? 18.761 -0.700 -12.278 1.00 55.62 105 ARG A N 1
ATOM 797 C CA . ARG A 1 105 ? 18.801 0.614 -12.938 1.00 55.62 105 ARG A CA 1
ATOM 798 C C . ARG A 1 105 ? 18.482 1.750 -11.974 1.00 55.62 105 ARG A C 1
ATOM 800 O O . ARG A 1 105 ? 19.259 2.689 -11.878 1.00 55.62 105 ARG A O 1
ATOM 807 N N . TYR A 1 106 ? 17.450 1.620 -11.141 1.00 57.03 106 TYR A N 1
ATOM 808 C CA . TYR A 1 106 ? 17.151 2.630 -10.113 1.00 57.03 106 TYR A CA 1
ATOM 809 C C . TYR A 1 106 ? 18.273 2.834 -9.078 1.00 57.03 106 TYR A C 1
ATOM 811 O O . TYR A 1 106 ? 18.387 3.918 -8.511 1.00 57.03 106 TYR A O 1
ATOM 819 N N . GLY A 1 107 ? 19.112 1.822 -8.833 1.00 50.94 107 GLY A N 1
ATOM 820 C CA . GLY A 1 107 ? 20.263 1.930 -7.933 1.00 50.94 107 GLY A CA 1
ATOM 821 C C . GLY A 1 107 ? 21.489 2.618 -8.546 1.00 50.94 107 GLY A C 1
ATOM 822 O O . GLY A 1 107 ? 22.318 3.131 -7.800 1.00 50.94 107 GLY A O 1
ATOM 823 N N . LYS A 1 108 ? 21.617 2.639 -9.881 1.00 44.38 108 LYS A N 1
ATOM 824 C CA . LYS A 1 108 ? 22.769 3.224 -10.600 1.00 44.38 108 LYS A CA 1
ATOM 825 C C . LYS A 1 108 ? 22.439 4.521 -11.347 1.00 44.38 108 LYS A C 1
ATOM 827 O O . LYS A 1 108 ? 23.258 5.434 -11.365 1.00 44.38 108 LYS A O 1
ATOM 832 N N . ASP A 1 109 ? 21.235 4.635 -11.898 1.00 45.53 109 ASP A N 1
ATOM 833 C CA . ASP A 1 109 ? 20.816 5.730 -12.785 1.00 45.53 109 ASP A CA 1
ATOM 834 C C . ASP A 1 109 ? 20.254 6.942 -12.013 1.00 45.53 109 ASP A C 1
ATOM 836 O O . ASP A 1 109 ? 20.009 8.002 -12.589 1.00 45.53 109 ASP A O 1
ATOM 840 N N . ALA A 1 110 ? 20.125 6.825 -10.686 1.00 46.00 110 ALA A N 1
ATOM 841 C CA . ALA A 1 110 ? 19.819 7.928 -9.770 1.00 46.00 110 ALA A CA 1
ATOM 842 C C . ALA A 1 110 ? 20.862 9.062 -9.794 1.00 46.00 110 ALA A C 1
ATOM 844 O O . ALA A 1 110 ? 20.574 10.175 -9.361 1.00 46.00 110 ALA A O 1
ATOM 845 N N . LEU A 1 111 ? 22.072 8.781 -10.291 1.00 41.88 111 LEU A N 1
ATOM 846 C CA . LEU A 1 111 ? 23.168 9.742 -10.416 1.00 41.88 111 LEU A CA 1
ATOM 847 C C . LEU A 1 111 ? 23.065 10.654 -11.651 1.00 41.88 111 LEU A C 1
ATOM 849 O O . LEU A 1 111 ? 23.839 11.601 -11.738 1.00 41.88 111 LEU A O 1
ATOM 853 N N . PHE A 1 112 ? 22.142 10.409 -12.593 1.00 33.41 112 PHE A N 1
ATOM 854 C CA . PHE A 1 112 ? 22.140 11.112 -13.889 1.00 33.41 112 PHE A CA 1
ATOM 855 C C . PHE A 1 112 ? 20.817 11.754 -14.324 1.00 33.41 112 PHE A C 1
ATOM 857 O O . PHE A 1 112 ? 20.691 12.156 -15.480 1.00 33.41 112 PHE A O 1
ATOM 864 N N . LYS A 1 113 ? 19.845 11.932 -13.424 1.00 32.81 113 LYS A N 1
ATOM 865 C CA . LYS A 1 113 ? 18.703 12.823 -13.692 1.00 32.81 113 LYS A CA 1
ATOM 866 C C . LYS A 1 113 ? 18.330 13.678 -12.483 1.00 32.81 113 LYS A C 1
ATOM 868 O O . LYS A 1 113 ? 17.328 13.420 -11.821 1.00 32.81 113 LYS A O 1
ATOM 873 N N . LEU A 1 114 ? 19.131 14.720 -12.270 1.00 36.66 114 LEU A N 1
ATOM 874 C CA . LEU A 1 114 ? 18.678 16.084 -11.976 1.00 36.66 114 LEU A CA 1
ATOM 875 C C . LEU A 1 114 ? 19.491 17.044 -12.845 1.00 36.66 114 LEU A C 1
ATOM 877 O O . LEU A 1 114 ? 20.730 16.882 -12.863 1.00 36.66 114 LEU A O 1
#

Sequence (114 aa):
MKVIVGVHAVTANGGVIAPVGMDMVALAAQKFAVPVVVVAGIHKLCPLYPENPEVIRTAGVGKVLRLHGFWKQLVSLVITDIRGHKPSYVYRLIADYYSSQDYVRYGKDALFKL

Radius of gyration: 14.21 Å; chains: 1; bounding box: 39×28×34 Å

Organism: Coffea canephora (NCBI:txid49390)

Foldseek 3Di:
DAAEFEFQAAELQLFTHGPPPVLVVLVVCVVVVHAYEYEDELVRYHDDDCPDVVLVCLSVPPDDDDPDGRPNPRHQWYQYPVGIDGSNCSNVSCVVVDDPVVRVCSVPVSVPDD

Secondary structure (DSSP, 8-state):
--EEEE-SEEETTS-EE--TTHHHHHHHHHHTTPPEEEE--GGGEE-S-TTSHHHHHHTT--S---S----TTTEEEEE-SS-EE-GGGHHHHHHHHS-HHHHHHHHHGGGS--